Protein AF-A0A7Y5MRT7-F1 (afdb_monomer)

Radius of gyration: 25.69 Å; Cα contacts (8 Å, |Δi|>4): 247; chains: 1; bounding box: 43×76×75 Å

Solvent-accessible surface area (backbone atoms only — not comparable to full-atom values): 10100 Å² total; per-residue (Å²): 140,90,87,88,86,77,88,81,81,78,81,77,85,70,85,80,80,77,78,79,77,80,80,78,77,72,52,78,76,71,49,92,97,50,78,79,83,64,61,45,72,58,65,77,67,44,41,41,24,53,45,68,58,43,82,46,60,70,92,55,37,19,58,47,69,50,98,54,38,87,38,72,71,88,50,76,80,23,92,41,74,43,67,61,77,86,82,80,92,79,87,90,84,84,86,88,84,40,62,60,67,40,75,54,64,50,72,42,85,41,53,88,57,41,34,43,91,81,54,29,48,36,40,27,39,43,39,53,51,90,49,78,55,31,31,80,30,41,67,2,41,50,83,75,41,46,35,99,57,58,77,56,64,68,60,110

Mean predicted aligned error: 10.53 Å

pLDDT: mean 84.81, std 16.06, range [43.38, 98.12]

Sequence (156 aa):
MPQPLGFILRRLTGLLLAAIALFVTVVAPAEEGFQPLFDGKSLEGWKPYSGRGRAVPPEESAFSVQDGVIYCSGQGKDYWLIAPGTYGDCVLRLEYKVEGEANSGVFLRAPEYAEPAFKGFEVQIIGDHGEPPSHHGCGSIYDVIGTMRNMSRPSG

Nearest PDB structures (foldseek):
  3imm-assembly3_C  TM=8.352E-01  e=1.505E-02  Parabacteroides distasonis ATCC 8503

Foldseek 3Di:
DDDDDDDPPPDPPDPDPPPPPPPPQPQPPADVPDDDQASLAFCVQKWFAQFAQDTDDPVQHLWDRDRSDTDGVVDGRTQDIHTRDDDDDDDDDDDDADAAFDWDWDWDQADPRHRRVVRTWTQIDTQQPPDAWDCCAHRHRHPPGTDPGRPDDHHD

Secondary structure (DSSP, 8-state):
--------------------------PPP--TT---S--SS--TT-EEE-SSS-B--GGG-SEEEETTEEEE-S-SS--EEE-SS--SS----------TT-EEEEEES--TTS-HHHHSEEEEEE--TTSPP-TTSTTSBTTTB--SS--PPPP-

Structure (mmCIF, N/CA/C/O backbone):
data_AF-A0A7Y5MRT7-F1
#
_entry.id   AF-A0A7Y5MRT7-F1
#
loop_
_atom_site.group_PDB
_atom_site.id
_atom_site.type_symbol
_atom_site.label_atom_id
_atom_site.label_alt_id
_atom_site.label_comp_id
_atom_site.label_asym_id
_atom_site.label_entity_id
_atom_site.label_seq_id
_atom_site.pdbx_PDB_ins_code
_atom_site.Cartn_x
_atom_site.Cartn_y
_atom_site.Cartn_z
_atom_site.occupancy
_atom_site.B_iso_or_equiv
_atom_site.auth_seq_id
_atom_site.auth_comp_id
_atom_site.auth_asym_id
_atom_site.auth_atom_id
_atom_site.pdbx_PDB_model_num
ATOM 1 N N . MET A 1 1 ? -30.739 60.842 56.991 1.00 46.72 1 MET A N 1
ATOM 2 C CA . MET A 1 1 ? -30.474 61.419 55.655 1.00 46.72 1 MET A CA 1
ATOM 3 C C . MET A 1 1 ? -30.643 60.321 54.615 1.00 46.72 1 MET A C 1
ATOM 5 O O . MET A 1 1 ? -29.928 59.331 54.714 1.00 46.72 1 MET A O 1
ATOM 9 N N . PRO A 1 2 ? -31.614 60.438 53.698 1.00 52.25 2 PRO A N 1
ATOM 10 C CA . PRO A 1 2 ? -31.840 59.491 52.611 1.00 52.25 2 PRO A CA 1
ATOM 11 C C . PRO A 1 2 ? -31.200 59.986 51.300 1.00 52.25 2 PRO A C 1
ATOM 13 O O . PRO A 1 2 ? -31.241 61.178 51.017 1.00 52.25 2 PRO A O 1
ATOM 16 N N . GLN A 1 3 ? -30.621 59.077 50.513 1.00 49.47 3 GLN A N 1
ATOM 17 C CA . GLN A 1 3 ? -31.004 58.734 49.129 1.00 49.47 3 GLN A CA 1
ATOM 18 C C . GLN A 1 3 ? -29.848 57.971 48.426 1.00 49.47 3 GLN A C 1
ATOM 20 O O . GLN A 1 3 ? -28.697 58.402 48.515 1.00 49.47 3 GLN A O 1
ATOM 25 N N . PRO A 1 4 ? -30.138 56.853 47.732 1.00 67.19 4 PRO A N 1
ATOM 26 C CA . PRO A 1 4 ? -29.191 56.022 46.983 1.00 67.19 4 PRO A CA 1
ATOM 27 C C . PRO A 1 4 ? -29.252 56.312 45.471 1.00 67.19 4 PRO A C 1
ATOM 29 O O . PRO A 1 4 ? -30.338 56.510 44.952 1.00 67.19 4 PRO A O 1
ATOM 32 N N . LEU A 1 5 ? -28.139 56.273 44.732 1.00 47.44 5 LEU A N 1
ATOM 33 C CA . LEU A 1 5 ? -28.108 56.252 43.253 1.00 47.44 5 LEU A CA 1
ATOM 34 C C . LEU A 1 5 ? -26.671 55.907 42.804 1.00 47.44 5 LEU A C 1
ATOM 36 O O . LEU A 1 5 ? -25.730 56.519 43.282 1.00 47.44 5 LEU A O 1
ATOM 40 N N . GLY A 1 6 ? -26.389 54.965 41.911 1.00 43.38 6 GLY A N 1
ATOM 41 C CA . GLY A 1 6 ? -27.268 54.134 41.115 1.00 43.38 6 GLY A CA 1
ATOM 42 C C . GLY A 1 6 ? -26.493 52.966 40.504 1.00 43.38 6 GLY A C 1
ATOM 43 O O . GLY A 1 6 ? -25.322 53.072 40.147 1.00 43.38 6 GLY A O 1
ATOM 44 N N . PHE A 1 7 ? -27.189 51.842 40.376 1.00 49.53 7 PHE A N 1
ATOM 45 C CA . PHE A 1 7 ? -26.840 50.786 39.441 1.00 49.53 7 PHE A CA 1
ATOM 46 C C . PHE A 1 7 ? -27.033 51.327 38.020 1.00 49.53 7 PHE A C 1
ATOM 48 O O . PHE A 1 7 ? -28.164 51.566 37.602 1.00 49.53 7 PHE A O 1
ATOM 55 N N . ILE A 1 8 ? -25.954 51.482 37.254 1.00 58.16 8 ILE A N 1
ATOM 56 C CA . ILE A 1 8 ? -26.052 51.554 35.793 1.00 58.16 8 ILE A CA 1
ATOM 57 C C . ILE A 1 8 ? -25.685 50.173 35.257 1.00 58.16 8 ILE A C 1
ATOM 59 O O . ILE A 1 8 ? -24.537 49.863 34.950 1.00 58.16 8 ILE A O 1
ATOM 63 N N . LEU A 1 9 ? -26.714 49.334 35.163 1.00 49.25 9 LEU A N 1
ATOM 64 C CA . LEU A 1 9 ? -26.705 48.103 34.389 1.00 49.25 9 LEU A CA 1
ATOM 65 C C . LEU A 1 9 ? -26.667 48.484 32.899 1.00 49.25 9 LEU A C 1
ATOM 67 O O . LEU A 1 9 ? -27.706 48.673 32.267 1.00 49.25 9 LEU A O 1
ATOM 71 N N . ARG A 1 10 ? -25.471 48.626 32.319 1.00 52.06 10 ARG A N 1
ATOM 72 C CA . ARG A 1 10 ? -25.331 48.684 30.859 1.00 52.06 10 ARG A CA 1
ATOM 73 C C . ARG A 1 10 ? -25.549 47.282 30.302 1.00 52.06 10 ARG A C 1
ATOM 75 O O . ARG A 1 10 ? -24.653 46.446 30.300 1.00 52.06 10 ARG A O 1
ATOM 82 N N . ARG A 1 11 ? -26.776 47.039 29.837 1.00 54.03 11 ARG A N 1
ATOM 83 C CA . ARG A 1 11 ? -27.118 45.922 28.956 1.00 54.03 11 ARG A CA 1
ATOM 84 C C . ARG A 1 11 ? -26.300 46.056 27.670 1.00 54.03 11 ARG A C 1
ATOM 86 O O . ARG A 1 11 ? -26.628 46.874 26.818 1.00 54.03 11 ARG A O 1
ATOM 93 N N . LEU A 1 12 ? -25.243 45.264 27.536 1.00 53.47 12 LEU A N 1
ATOM 94 C CA . LEU A 1 12 ? -24.627 44.987 26.242 1.00 53.47 12 LEU A CA 1
ATOM 95 C C . LEU A 1 12 ? -25.236 43.689 25.714 1.00 53.47 12 LEU A C 1
ATOM 97 O O . LEU A 1 12 ? -24.720 42.597 25.921 1.00 53.47 12 LEU A O 1
ATOM 101 N N . THR A 1 13 ? -26.383 43.822 25.055 1.00 55.31 13 THR A N 1
ATOM 102 C CA . THR A 1 13 ? -26.875 42.843 24.082 1.00 55.31 13 THR A CA 1
ATOM 103 C C . THR A 1 13 ? -25.919 42.847 22.891 1.00 55.31 13 THR A C 1
ATOM 105 O O . THR A 1 13 ? -26.103 43.605 21.943 1.00 55.31 13 THR A O 1
ATOM 108 N N . GLY A 1 14 ? -24.860 42.043 22.966 1.00 52.94 14 GLY A N 1
ATOM 109 C CA . GLY A 1 14 ? -24.053 41.674 21.808 1.00 52.94 14 GLY A CA 1
ATOM 110 C C . GLY A 1 14 ? -24.672 40.441 21.164 1.00 52.94 14 GLY A C 1
ATOM 111 O O . GLY A 1 14 ? -24.646 39.368 21.762 1.00 52.94 14 GLY A O 1
ATOM 112 N N . LEU A 1 15 ? -25.267 40.596 19.978 1.00 54.97 15 LEU A N 1
ATOM 113 C CA . LEU A 1 15 ? -25.677 39.467 19.148 1.00 54.97 15 LEU A CA 1
ATOM 114 C C . LEU A 1 15 ? -24.440 38.621 18.825 1.00 54.97 15 LEU A C 1
ATOM 116 O O . LEU A 1 15 ? -23.556 39.060 18.092 1.00 54.97 15 LEU A O 1
ATOM 120 N N . LEU A 1 16 ? -24.393 37.403 19.359 1.00 51.53 16 LEU A N 1
ATOM 121 C CA . LEU A 1 16 ? -23.432 36.393 18.946 1.00 51.53 16 LEU A CA 1
ATOM 122 C C . LEU A 1 16 ? -23.945 35.786 17.630 1.00 51.53 16 LEU A C 1
ATOM 124 O O . LEU A 1 16 ? -24.801 34.904 17.631 1.00 51.53 16 LEU A O 1
ATOM 128 N N . LEU A 1 17 ? -23.469 36.298 16.494 1.00 52.56 17 LEU A N 1
ATOM 129 C CA . LEU A 1 17 ? -23.620 35.631 15.201 1.00 52.56 17 LEU A CA 1
ATOM 130 C C . LEU A 1 17 ? -22.746 34.373 15.227 1.00 52.56 17 LEU A C 1
ATOM 132 O O . LEU A 1 17 ? -21.550 34.423 14.950 1.00 52.56 17 LEU A O 1
ATOM 136 N N . ALA A 1 18 ? -23.338 33.244 15.614 1.00 57.41 18 ALA A N 1
ATOM 137 C CA . ALA A 1 18 ? -22.720 31.941 15.435 1.00 57.41 18 ALA A CA 1
ATOM 138 C C . ALA A 1 18 ? -22.666 31.647 13.930 1.00 57.41 18 ALA A C 1
ATOM 140 O O . ALA A 1 18 ? -23.670 31.293 13.313 1.00 57.41 18 ALA A O 1
ATOM 141 N N . ALA A 1 19 ? -21.494 31.838 13.326 1.00 57.91 19 ALA A N 1
ATOM 142 C CA . ALA A 1 19 ? -21.213 31.335 11.993 1.00 57.91 19 ALA A CA 1
ATOM 143 C C . ALA A 1 19 ? -21.201 29.802 12.067 1.00 57.91 19 ALA A C 1
ATOM 145 O O . ALA A 1 19 ? -20.241 29.195 12.539 1.00 57.91 19 ALA A O 1
ATOM 146 N N . ILE A 1 20 ? -22.298 29.175 11.646 1.00 59.75 20 ILE A N 1
ATOM 147 C CA . ILE A 1 20 ? -22.350 27.729 11.445 1.00 59.75 20 ILE A CA 1
ATOM 148 C C . ILE A 1 20 ? -21.522 27.447 10.190 1.00 59.75 20 ILE A C 1
ATOM 150 O O . ILE A 1 20 ? -21.996 27.610 9.067 1.00 59.75 20 ILE A O 1
ATOM 154 N N . ALA A 1 21 ? -20.257 27.076 10.383 1.00 60.19 21 ALA A N 1
ATOM 155 C CA . ALA A 1 21 ? -19.441 26.511 9.321 1.00 60.19 21 ALA A CA 1
ATOM 156 C C . ALA A 1 21 ? -20.034 25.144 8.957 1.00 60.19 21 ALA A C 1
ATOM 158 O O . ALA A 1 21 ? -19.890 24.168 9.693 1.00 60.19 21 ALA A O 1
ATOM 159 N N . LEU A 1 22 ? -20.757 25.092 7.840 1.00 53.81 22 LEU A N 1
ATOM 160 C CA . LEU A 1 22 ? -21.262 23.851 7.274 1.00 53.81 22 LEU A CA 1
ATOM 161 C C . LEU A 1 22 ? -20.066 23.075 6.704 1.00 53.81 22 LEU A C 1
ATOM 163 O O . LEU A 1 22 ? -19.641 23.309 5.575 1.00 53.81 22 LEU A O 1
ATOM 167 N N . PHE A 1 23 ? -19.491 22.175 7.503 1.00 59.22 23 PHE A N 1
ATOM 168 C CA . PHE A 1 23 ? -18.513 21.207 7.016 1.00 59.22 23 PHE A CA 1
ATOM 169 C C . PHE A 1 23 ? -19.236 20.217 6.100 1.00 59.22 23 PHE A C 1
ATOM 171 O O . PHE A 1 23 ? -19.841 19.249 6.558 1.00 59.22 23 PHE A O 1
ATOM 178 N N . VAL A 1 24 ? -19.196 20.475 4.791 1.00 54.72 24 VAL A N 1
ATOM 179 C CA . VAL A 1 24 ? -19.632 19.504 3.787 1.00 54.72 24 VAL A CA 1
ATOM 180 C C . VAL A 1 24 ? -18.646 18.347 3.830 1.00 54.72 24 VAL A C 1
ATOM 182 O O . VAL A 1 24 ? -17.476 18.470 3.474 1.00 54.72 24 VAL A O 1
ATOM 185 N N . THR A 1 25 ? -19.112 17.212 4.331 1.00 57.09 25 THR A N 1
ATOM 186 C CA . THR A 1 25 ? -18.348 15.978 4.343 1.00 57.09 25 THR A CA 1
ATOM 187 C C . THR A 1 25 ? -18.378 15.387 2.937 1.00 57.09 25 THR A C 1
ATOM 189 O O . THR A 1 25 ? -19.366 14.760 2.563 1.00 57.09 25 THR A O 1
ATOM 192 N N . VAL A 1 26 ? -17.319 15.581 2.150 1.00 53.84 26 VAL A N 1
ATOM 193 C CA . VAL A 1 26 ? -17.118 14.782 0.934 1.00 53.84 26 VAL A CA 1
ATOM 194 C C . VAL A 1 26 ? -16.690 13.389 1.385 1.00 53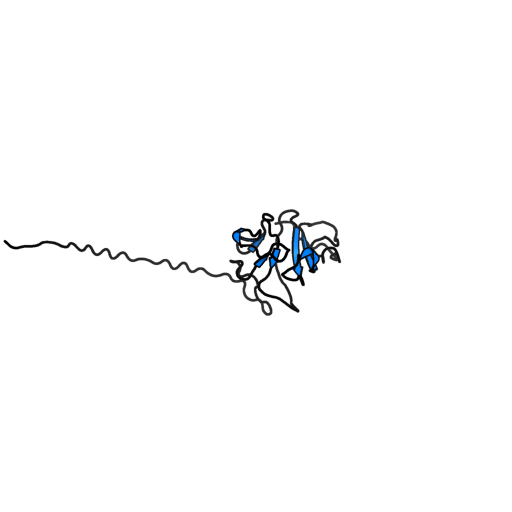.84 26 VAL A C 1
ATOM 196 O O . VAL A 1 26 ? -15.512 13.118 1.576 1.00 53.84 26 VAL A O 1
ATOM 199 N N . VAL A 1 27 ? -17.670 12.534 1.658 1.00 60.59 27 VAL A N 1
ATOM 200 C CA . VAL A 1 27 ? -17.464 11.085 1.684 1.00 60.59 27 VAL A CA 1
ATOM 201 C C . VAL A 1 27 ? -17.577 10.639 0.232 1.00 60.59 27 VAL A C 1
ATOM 203 O O . VAL A 1 27 ? -18.506 11.071 -0.457 1.00 60.59 27 VAL A O 1
ATOM 206 N N . ALA A 1 28 ? -16.636 9.828 -0.253 1.00 61.84 28 ALA A N 1
ATOM 207 C CA . ALA A 1 28 ? -16.764 9.239 -1.581 1.00 61.84 28 ALA A CA 1
ATOM 208 C C . ALA A 1 28 ? -18.140 8.545 -1.680 1.00 61.84 28 ALA A C 1
ATOM 210 O O . ALA A 1 28 ? -18.485 7.776 -0.776 1.00 61.84 28 ALA A O 1
ATOM 211 N N . PRO A 1 29 ? -18.967 8.847 -2.699 1.00 61.53 29 PRO A N 1
ATOM 212 C CA . PRO A 1 29 ? -20.276 8.223 -2.823 1.00 61.53 29 PRO A CA 1
ATOM 213 C C . PRO A 1 29 ? -20.095 6.707 -2.880 1.00 61.53 29 PRO A C 1
ATOM 215 O O . PRO A 1 29 ? -19.205 6.216 -3.574 1.00 61.53 29 PRO A O 1
ATOM 218 N N . ALA A 1 30 ? -20.916 5.973 -2.128 1.00 68.56 30 ALA A N 1
ATOM 219 C CA . ALA A 1 30 ? -20.910 4.519 -2.180 1.00 68.56 30 ALA A CA 1
ATOM 220 C C . ALA A 1 30 ? -21.251 4.086 -3.612 1.00 68.56 30 ALA A C 1
ATOM 222 O O . ALA A 1 30 ? -22.379 4.271 -4.075 1.00 68.56 30 ALA A O 1
ATOM 223 N N . GLU A 1 31 ? -20.254 3.574 -4.330 1.00 82.62 31 GLU A N 1
ATOM 224 C CA . GLU A 1 31 ? -20.463 2.912 -5.611 1.00 82.62 31 GLU A CA 1
ATOM 225 C C . GLU A 1 31 ? -21.261 1.630 -5.361 1.00 82.62 31 GLU A C 1
ATOM 227 O O . GLU A 1 31 ? -21.039 0.930 -4.372 1.00 82.62 31 GLU A O 1
ATOM 232 N N . GLU A 1 32 ? -22.217 1.326 -6.236 1.00 88.44 32 GLU A N 1
ATOM 233 C CA . GLU A 1 32 ? -23.043 0.131 -6.091 1.00 88.44 32 GLU A CA 1
ATOM 234 C C . GLU A 1 32 ? -22.162 -1.127 -5.986 1.00 88.44 32 GLU A C 1
ATOM 236 O O . GLU A 1 32 ? -21.296 -1.376 -6.824 1.00 88.44 32 GLU A O 1
ATOM 241 N N . GLY A 1 33 ? -22.356 -1.904 -4.918 1.00 90.06 33 GLY A N 1
ATOM 242 C CA . GLY A 1 33 ? -21.558 -3.100 -4.628 1.00 90.06 33 GLY A CA 1
ATOM 243 C C . GLY A 1 33 ? -20.227 -2.852 -3.905 1.00 90.06 33 GLY A C 1
ATOM 244 O O . GLY A 1 33 ? -19.554 -3.824 -3.567 1.00 90.06 33 GLY A O 1
ATOM 245 N N . PHE A 1 34 ? -19.861 -1.600 -3.613 1.00 93.56 34 PHE A N 1
ATOM 246 C CA . PHE A 1 34 ? -18.652 -1.256 -2.862 1.00 93.56 34 PHE A CA 1
ATOM 247 C C . PHE A 1 34 ? -18.977 -0.567 -1.537 1.00 93.56 34 PHE A C 1
ATOM 249 O O . PHE A 1 34 ? -19.823 0.321 -1.445 1.00 93.56 34 PHE A O 1
ATOM 256 N N . GLN A 1 35 ? -18.238 -0.954 -0.500 1.00 91.88 35 GLN A N 1
ATOM 257 C CA . GLN A 1 35 ? -18.223 -0.263 0.782 1.00 91.88 35 GLN A CA 1
ATOM 258 C C . GLN A 1 35 ? -16.925 0.550 0.896 1.00 91.88 35 GLN A C 1
ATOM 260 O O . GLN A 1 35 ? -15.845 -0.033 0.768 1.00 91.88 35 GLN A O 1
ATOM 265 N N . PRO A 1 36 ? -16.993 1.866 1.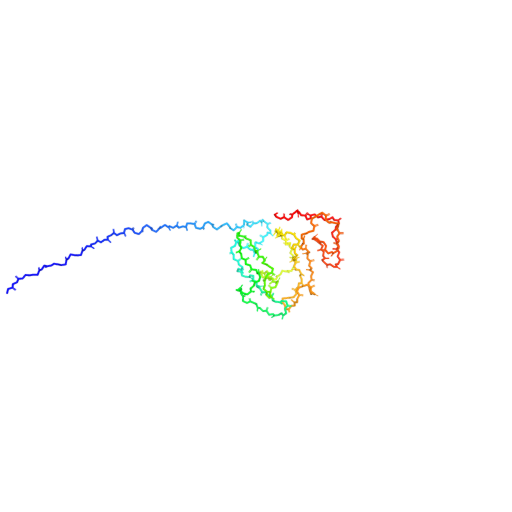173 1.00 93.00 36 PRO A N 1
ATOM 266 C CA . PRO A 1 36 ? -15.798 2.656 1.444 1.00 93.00 36 PRO A CA 1
ATOM 267 C C . PRO A 1 36 ? -15.045 2.133 2.677 1.00 93.00 36 PRO A C 1
ATOM 269 O O . PRO A 1 36 ? -15.638 1.964 3.742 1.00 93.00 36 PRO A O 1
ATOM 272 N N . LEU A 1 37 ? -13.735 1.902 2.535 1.00 94.75 37 LEU A N 1
ATOM 273 C CA . LEU A 1 37 ? -12.838 1.556 3.653 1.00 94.75 37 LEU A CA 1
ATOM 274 C C . LEU A 1 37 ? -12.195 2.785 4.305 1.00 94.75 37 LEU A C 1
ATOM 276 O O . LEU A 1 37 ? -11.720 2.716 5.435 1.00 94.75 37 LEU A O 1
ATOM 280 N N . PHE A 1 38 ? -12.152 3.901 3.583 1.00 96.25 38 PHE A N 1
ATOM 281 C CA . PHE A 1 38 ? -11.556 5.151 4.027 1.00 96.25 38 PHE A CA 1
ATOM 282 C C . PHE A 1 38 ? -12.551 6.288 3.806 1.00 96.25 38 PHE A C 1
ATOM 284 O O . PHE A 1 38 ? -13.187 6.380 2.757 1.00 96.25 38 PHE A O 1
ATOM 291 N N . ASP A 1 39 ? -12.698 7.135 4.819 1.00 94.44 39 ASP A N 1
ATOM 292 C CA . ASP A 1 39 ? -13.670 8.229 4.868 1.00 94.44 39 ASP A CA 1
ATOM 293 C C . ASP A 1 39 ? -13.152 9.534 4.232 1.00 94.44 39 ASP A C 1
ATOM 295 O O . ASP A 1 39 ? -13.888 10.522 4.171 1.00 94.44 39 ASP A O 1
ATOM 299 N N . GLY A 1 40 ? -11.893 9.549 3.776 1.00 95.75 40 GLY A N 1
ATOM 300 C CA . GLY A 1 40 ? -11.225 10.734 3.239 1.00 95.75 40 GLY A CA 1
ATOM 301 C C . GLY A 1 40 ? -10.689 11.690 4.307 1.00 95.75 40 GLY A C 1
ATOM 302 O O . GLY A 1 40 ? -10.338 12.820 3.980 1.00 95.75 40 GLY A O 1
ATOM 303 N N . LYS A 1 41 ? -10.688 11.315 5.591 1.00 95.81 41 LYS A N 1
ATOM 304 C CA . LYS A 1 41 ? -10.471 12.261 6.699 1.00 95.81 41 LYS A CA 1
ATOM 305 C C . LYS A 1 41 ? -9.679 11.701 7.861 1.00 95.81 41 LYS A C 1
ATOM 307 O O . LYS A 1 41 ? -8.930 12.443 8.489 1.00 95.81 41 LYS A O 1
ATOM 312 N N . SER A 1 42 ? -9.879 10.433 8.186 1.00 95.31 42 SER A N 1
ATOM 313 C CA . SER A 1 42 ? -9.336 9.823 9.385 1.00 95.31 42 SER A CA 1
ATOM 314 C C . SER A 1 42 ? -8.917 8.379 9.137 1.00 95.31 42 SER A C 1
ATOM 316 O O . SER A 1 42 ? -9.401 7.696 8.239 1.00 95.31 42 SER A O 1
ATOM 318 N N . LEU A 1 43 ? -8.004 7.901 9.977 1.00 94.69 43 LEU A N 1
ATOM 319 C CA . LEU A 1 43 ? -7.645 6.486 10.046 1.00 94.69 43 LEU A CA 1
ATOM 320 C C . LEU A 1 43 ? -8.552 5.733 11.033 1.00 94.69 43 LEU A C 1
ATOM 322 O O . LEU A 1 43 ? -8.127 4.747 11.629 1.00 94.69 43 LEU A O 1
ATOM 326 N N . GLU A 1 44 ? -9.789 6.190 11.256 1.00 94.38 44 GLU A N 1
ATOM 327 C CA . GLU A 1 44 ? -10.715 5.501 12.155 1.00 94.38 44 GLU A CA 1
ATOM 328 C C . GLU A 1 44 ? -10.944 4.055 11.684 1.00 94.38 44 GLU A C 1
ATOM 330 O O . GLU A 1 44 ? -11.230 3.785 10.518 1.00 94.38 44 GLU A O 1
ATOM 335 N N . GLY A 1 45 ? -10.752 3.100 12.597 1.00 93.50 45 GLY A N 1
ATOM 336 C CA . GLY A 1 45 ? -10.828 1.666 12.308 1.00 93.50 45 GLY A CA 1
ATOM 337 C C . GLY A 1 45 ? -9.573 1.061 11.666 1.00 93.50 45 GLY A C 1
ATOM 338 O O . GLY A 1 45 ? -9.409 -0.159 11.734 1.00 93.50 45 GLY A O 1
ATOM 339 N N . TRP A 1 46 ? -8.672 1.871 11.105 1.00 94.31 46 TRP A N 1
ATOM 340 C CA . TRP A 1 46 ? -7.373 1.411 10.614 1.00 94.31 46 TRP A CA 1
ATOM 341 C C . TRP A 1 46 ? -6.404 1.230 11.784 1.00 94.31 46 TRP A C 1
ATOM 343 O O . TRP A 1 46 ? -6.441 1.975 12.765 1.00 94.31 46 TRP A O 1
ATOM 353 N N . LYS A 1 47 ? -5.522 0.230 11.700 1.00 91.19 47 LYS A N 1
ATOM 354 C CA . LYS A 1 47 ? -4.597 -0.099 12.796 1.00 91.19 47 LYS A CA 1
ATOM 355 C C . LYS A 1 47 ? -3.145 -0.075 12.316 1.00 91.19 47 LYS A C 1
ATOM 357 O O . LYS A 1 47 ? -2.755 -0.963 11.554 1.00 91.19 47 LYS A O 1
ATOM 362 N N . PRO A 1 48 ? -2.336 0.897 12.767 1.00 90.06 48 PRO A N 1
ATOM 363 C CA . PRO A 1 48 ? -0.888 0.855 12.613 1.00 90.06 48 PRO A CA 1
ATOM 364 C C . PRO A 1 48 ? -0.273 -0.366 13.298 1.00 90.06 48 PRO A C 1
ATOM 366 O O . PRO A 1 48 ? -0.701 -0.773 14.385 1.00 90.06 48 PRO A O 1
ATOM 369 N N . TYR A 1 49 ? 0.736 -0.954 12.660 1.00 84.56 49 TYR A N 1
ATOM 370 C CA . TYR A 1 49 ? 1.275 -2.242 13.077 1.00 84.56 49 TYR A CA 1
ATOM 371 C C . TYR A 1 49 ? 2.755 -2.420 12.703 1.00 84.56 49 TYR A C 1
ATOM 373 O O . TYR A 1 49 ? 3.183 -2.068 11.606 1.00 84.56 49 TYR A O 1
ATOM 381 N N . SER A 1 50 ? 3.538 -3.029 13.604 1.00 79.88 50 SER A N 1
ATOM 382 C CA . SER A 1 50 ? 5.001 -3.158 13.471 1.00 79.88 50 SER A CA 1
ATOM 383 C C . SER A 1 50 ? 5.491 -4.466 12.825 1.00 79.88 50 SER A C 1
ATOM 385 O O . SER A 1 50 ? 6.669 -4.809 12.930 1.00 79.88 50 SER A O 1
ATOM 387 N N . GLY A 1 51 ? 4.608 -5.289 12.255 1.00 68.06 51 GLY A N 1
ATOM 388 C CA . GLY A 1 51 ? 5.012 -6.540 11.594 1.00 68.06 51 GLY A CA 1
ATOM 389 C C . GLY A 1 51 ? 5.205 -7.747 12.523 1.00 68.06 51 GLY A C 1
ATOM 390 O O . GLY A 1 51 ? 5.415 -8.847 12.031 1.00 68.06 51 GLY A O 1
ATOM 391 N N . ARG A 1 52 ? 5.135 -7.604 13.857 1.00 70.94 52 ARG A N 1
ATOM 392 C CA . ARG A 1 52 ? 5.426 -8.705 14.813 1.00 70.94 52 ARG A CA 1
ATOM 393 C C . ARG A 1 52 ? 4.441 -8.826 15.979 1.00 70.94 52 ARG A C 1
ATOM 395 O O . ARG A 1 52 ? 4.841 -8.993 17.128 1.00 70.94 52 ARG A O 1
ATOM 402 N N . GLY A 1 53 ? 3.152 -8.689 15.706 1.00 67.69 53 GLY A N 1
ATOM 403 C CA . GLY A 1 53 ? 2.096 -8.777 16.719 1.00 67.69 53 GLY A CA 1
ATOM 404 C C . GLY A 1 53 ? 1.999 -7.555 17.636 1.00 67.69 53 GLY A C 1
ATOM 405 O O . GLY A 1 53 ? 1.275 -7.602 18.627 1.00 67.69 53 GLY A O 1
ATOM 406 N N . ARG A 1 54 ? 2.724 -6.466 17.346 1.00 78.00 54 ARG A N 1
ATOM 407 C CA . ARG A 1 54 ? 2.753 -5.273 18.195 1.00 78.00 54 ARG A CA 1
ATOM 408 C C . ARG A 1 54 ? 1.898 -4.168 17.586 1.00 78.00 54 ARG A C 1
ATOM 410 O O . ARG A 1 54 ? 2.193 -3.674 16.499 1.00 78.00 54 ARG A O 1
ATOM 417 N N . ALA A 1 55 ? 0.843 -3.801 18.309 1.00 80.75 55 ALA A N 1
ATOM 418 C CA . ALA A 1 55 ? 0.084 -2.592 18.031 1.00 80.75 55 ALA A CA 1
ATOM 419 C C . ALA A 1 55 ? 0.957 -1.359 18.286 1.00 80.75 55 ALA A C 1
ATOM 421 O O . ALA A 1 55 ? 1.796 -1.358 19.193 1.00 80.75 55 ALA A O 1
ATOM 422 N N . VAL A 1 56 ? 0.738 -0.328 17.482 1.00 82.19 56 VAL A N 1
ATOM 423 C CA . VAL A 1 56 ? 1.540 0.893 17.480 1.00 82.19 56 VAL A CA 1
ATOM 424 C C . VAL A 1 56 ? 0.612 2.072 17.753 1.00 82.19 56 VAL A C 1
ATOM 426 O O . VAL A 1 56 ? -0.457 2.140 17.137 1.00 82.19 56 VAL A O 1
ATOM 429 N N . PRO A 1 57 ? 0.973 2.985 18.670 1.00 83.62 57 PRO A N 1
ATOM 430 C CA . PRO A 1 57 ? 0.221 4.216 18.861 1.00 83.62 57 PRO A CA 1
ATOM 431 C C . PRO A 1 57 ? 0.168 5.035 17.557 1.00 83.62 57 PRO A C 1
ATOM 433 O O . PRO A 1 57 ? 1.190 5.136 16.877 1.00 83.62 57 PRO A O 1
ATOM 436 N N . PRO A 1 58 ? -0.980 5.621 17.173 1.00 80.69 58 PRO A N 1
ATOM 437 C CA . PRO A 1 58 ? -1.101 6.372 15.920 1.00 80.69 58 PRO A CA 1
ATOM 438 C C . PRO A 1 58 ? -0.031 7.453 15.713 1.00 80.69 58 PRO A C 1
ATOM 440 O O . PRO A 1 58 ? 0.402 7.673 14.588 1.00 80.69 58 PRO A O 1
ATOM 443 N N . GLU A 1 59 ? 0.437 8.087 16.787 1.00 83.19 59 GLU A N 1
ATOM 444 C CA . GLU A 1 59 ? 1.483 9.113 16.779 1.00 83.19 59 GLU A CA 1
ATOM 445 C C . GLU A 1 59 ? 2.888 8.601 16.416 1.00 83.19 59 GLU A C 1
ATOM 447 O O . GLU A 1 59 ? 3.749 9.401 16.053 1.00 83.19 59 GLU A O 1
ATOM 452 N N . GLU A 1 60 ? 3.129 7.290 16.500 1.00 84.81 60 GLU A N 1
ATOM 453 C CA . GLU A 1 60 ? 4.390 6.645 16.102 1.00 84.81 60 GLU A CA 1
ATOM 454 C C . GLU A 1 60 ? 4.311 6.017 14.694 1.00 84.81 60 GLU A C 1
ATOM 456 O O . GLU A 1 60 ? 5.319 5.537 14.169 1.00 84.81 60 GLU A O 1
ATOM 461 N N . SER A 1 61 ? 3.128 6.027 14.064 1.00 88.50 61 SER A N 1
ATOM 462 C CA . SER A 1 61 ? 2.899 5.417 12.752 1.00 88.50 61 SER A CA 1
ATOM 463 C C . SER A 1 61 ? 3.544 6.203 11.608 1.00 88.50 61 SER A C 1
ATOM 465 O O . SER A 1 61 ? 3.507 7.432 11.574 1.00 88.50 61 SER A O 1
ATOM 467 N N . ALA A 1 62 ?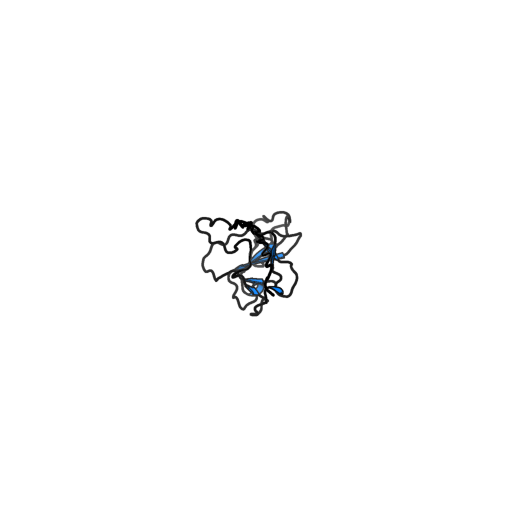 4.037 5.485 10.593 1.00 91.00 62 ALA A N 1
ATOM 468 C CA . ALA A 1 62 ? 4.417 6.087 9.315 1.00 91.00 62 ALA A CA 1
ATOM 469 C C . ALA A 1 62 ? 3.209 6.625 8.520 1.00 91.00 62 ALA A C 1
ATOM 471 O O . ALA A 1 62 ? 3.399 7.397 7.575 1.00 91.00 62 ALA A O 1
ATOM 472 N N . PHE A 1 63 ? 1.987 6.209 8.880 1.00 93.75 63 PHE A N 1
ATOM 473 C CA . PHE A 1 63 ? 0.750 6.532 8.178 1.00 93.75 63 PHE A CA 1
ATOM 474 C C . PHE A 1 63 ? -0.007 7.681 8.841 1.00 93.75 63 PHE A C 1
ATOM 476 O O . PHE A 1 63 ? -0.193 7.729 10.053 1.00 93.75 63 PHE A O 1
ATOM 483 N N . SER A 1 64 ? -0.509 8.586 8.010 1.00 93.75 64 SER A N 1
ATOM 484 C CA . SER A 1 64 ? -1.336 9.726 8.408 1.00 93.75 64 SER A CA 1
ATOM 485 C C . SER A 1 64 ? -2.378 10.021 7.328 1.00 93.75 64 SER A C 1
ATOM 487 O O . SER A 1 64 ? -2.353 9.406 6.263 1.00 93.75 64 SER A O 1
ATOM 489 N N . VAL A 1 65 ? -3.294 10.957 7.583 1.00 96.19 65 VAL A N 1
ATOM 490 C CA . VAL A 1 65 ? -4.159 11.514 6.531 1.00 96.19 65 VAL A CA 1
ATOM 491 C C . VAL A 1 65 ? -3.629 12.883 6.130 1.00 96.19 65 VAL A C 1
ATOM 493 O O . VAL A 1 65 ? -3.478 13.755 6.984 1.00 96.19 65 VAL A O 1
ATOM 496 N N . GLN A 1 66 ? -3.365 13.072 4.839 1.00 95.69 66 GLN A N 1
ATOM 497 C CA . GLN A 1 66 ? -2.958 14.352 4.253 1.00 95.69 66 GLN A CA 1
ATOM 498 C C . GLN A 1 66 ? -3.777 14.586 2.990 1.00 95.69 66 GLN A C 1
ATOM 500 O O . GLN A 1 66 ? -3.942 13.663 2.204 1.00 95.69 66 GLN A O 1
ATOM 505 N N . ASP A 1 67 ? -4.346 15.781 2.825 1.00 95.38 67 ASP A N 1
ATOM 506 C CA . ASP A 1 67 ? -5.125 16.168 1.636 1.00 95.38 67 ASP A CA 1
ATOM 507 C C . ASP A 1 67 ? -6.189 15.144 1.196 1.00 95.38 67 ASP A C 1
ATOM 509 O O . ASP A 1 67 ? -6.446 14.933 0.013 1.00 95.38 67 ASP A O 1
ATOM 513 N N . GLY A 1 68 ? -6.822 14.493 2.174 1.00 96.62 68 GLY A N 1
ATOM 514 C CA . GLY A 1 68 ? -7.871 13.508 1.936 1.00 96.62 68 GLY A CA 1
ATOM 515 C C . GLY A 1 68 ? -7.389 12.156 1.413 1.00 96.62 68 GLY A C 1
ATOM 516 O O . GLY A 1 68 ? -8.208 11.398 0.901 1.00 96.62 68 GLY A O 1
ATOM 517 N N . VAL A 1 69 ? -6.098 11.834 1.556 1.00 96.81 69 VAL A N 1
ATOM 518 C CA . VAL A 1 69 ? -5.516 10.520 1.245 1.00 96.81 69 VAL A CA 1
ATOM 519 C C . VAL A 1 69 ? -4.802 9.924 2.455 1.00 96.81 69 VAL A C 1
ATOM 521 O O . VAL A 1 69 ? -4.313 10.645 3.326 1.00 96.81 69 VAL A O 1
ATOM 524 N N . ILE A 1 70 ? -4.708 8.594 2.498 1.00 96.81 70 ILE A N 1
ATOM 525 C CA . ILE A 1 70 ? -3.797 7.907 3.417 1.00 96.81 70 ILE A CA 1
ATOM 526 C C . ILE A 1 70 ? -2.375 8.110 2.886 1.00 96.81 70 ILE A C 1
ATOM 528 O O . ILE A 1 70 ? -2.035 7.631 1.806 1.00 96.81 70 ILE A O 1
ATOM 532 N N . TYR A 1 71 ? -1.553 8.827 3.645 1.00 95.44 71 TYR A N 1
ATOM 533 C CA . TYR A 1 71 ? -0.174 9.153 3.306 1.00 95.44 71 TYR A CA 1
ATOM 534 C C . TYR A 1 71 ? 0.796 8.349 4.170 1.00 95.44 71 TYR A C 1
ATOM 536 O O . TYR A 1 71 ? 0.721 8.398 5.400 1.00 95.44 71 TYR A O 1
ATOM 544 N N . CYS A 1 72 ? 1.729 7.649 3.526 1.00 94.31 72 CYS A N 1
ATOM 545 C CA . CYS A 1 72 ? 2.848 6.985 4.185 1.00 94.31 72 CYS A CA 1
ATOM 546 C C . CYS A 1 72 ? 4.108 7.838 4.025 1.00 94.31 72 CYS A C 1
ATOM 548 O O . CYS A 1 72 ? 4.558 8.078 2.909 1.00 94.31 72 CYS A O 1
ATOM 550 N N . SER A 1 73 ? 4.696 8.275 5.137 1.00 91.75 73 SER A N 1
ATOM 551 C CA . SER A 1 73 ? 5.907 9.108 5.124 1.00 91.75 73 SER A CA 1
ATOM 552 C C . SER A 1 73 ? 7.192 8.335 4.812 1.00 91.75 73 SER A C 1
ATOM 554 O O . SER A 1 73 ? 8.233 8.948 4.583 1.00 91.75 73 SER A O 1
ATOM 556 N N . GLY A 1 74 ? 7.153 7.000 4.885 1.00 86.88 74 GLY A N 1
ATOM 557 C CA . GLY A 1 74 ? 8.343 6.145 4.848 1.00 86.88 74 GLY A CA 1
ATOM 558 C C . GLY A 1 74 ? 9.253 6.272 6.081 1.00 86.88 74 GLY A C 1
ATOM 559 O O . GLY A 1 74 ? 10.286 5.609 6.151 1.00 86.88 74 GLY A O 1
ATOM 560 N N . GLN A 1 75 ? 8.889 7.099 7.065 1.00 82.62 75 GLN A N 1
ATOM 561 C CA . GLN A 1 75 ? 9.645 7.322 8.297 1.00 82.62 75 GLN A CA 1
ATOM 562 C C . GLN A 1 75 ? 8.947 6.652 9.487 1.00 82.62 75 GLN A C 1
ATOM 564 O O . GLN A 1 75 ? 7.724 6.565 9.522 1.00 82.62 75 GLN A O 1
ATOM 569 N N . GLY A 1 76 ? 9.716 6.211 10.486 1.00 70.94 76 GLY A N 1
ATOM 570 C CA . GLY A 1 76 ? 9.183 5.612 11.716 1.00 70.94 76 GLY A CA 1
ATOM 571 C C . GLY A 1 76 ? 9.618 4.163 11.921 1.00 70.94 76 GLY A C 1
ATOM 572 O O . GLY A 1 76 ? 10.577 3.703 11.303 1.00 70.94 76 GLY A O 1
ATOM 573 N N . LYS A 1 77 ? 8.951 3.462 12.843 1.00 62.84 77 LYS A N 1
ATOM 574 C CA . LYS A 1 77 ? 9.262 2.066 13.207 1.00 62.84 77 LYS A CA 1
ATOM 575 C C . LYS A 1 77 ? 8.259 1.055 12.639 1.00 62.84 77 LYS A C 1
ATOM 577 O O . LYS A 1 77 ? 8.483 -0.146 12.766 1.00 62.84 77 LYS A O 1
ATOM 582 N N . ASP A 1 78 ? 7.193 1.539 11.995 1.00 66.44 78 ASP A N 1
ATOM 583 C CA . ASP A 1 78 ? 5.960 0.783 11.783 1.00 66.44 78 ASP A CA 1
ATOM 584 C C . ASP A 1 78 ? 5.383 1.027 10.382 1.00 66.44 78 ASP A C 1
ATOM 586 O O . ASP A 1 78 ? 4.679 2.007 10.131 1.00 66.44 78 ASP A O 1
ATOM 590 N N . TYR A 1 79 ? 5.720 0.119 9.463 1.00 78.31 79 TYR A N 1
ATOM 591 C CA . TYR A 1 79 ? 5.493 0.251 8.017 1.00 78.31 79 TYR A CA 1
ATOM 592 C C . TYR A 1 79 ? 4.193 -0.390 7.518 1.00 78.31 79 TYR A C 1
ATOM 594 O O . TYR A 1 79 ? 3.959 -0.436 6.312 1.00 78.31 79 TYR A O 1
ATOM 602 N N . TRP A 1 80 ? 3.329 -0.867 8.419 1.00 89.44 80 TRP A N 1
ATOM 603 C CA . TRP A 1 80 ? 2.091 -1.550 8.045 1.00 89.44 80 TRP A CA 1
ATOM 604 C C . TRP A 1 80 ? 0.857 -0.846 8.598 1.00 89.44 80 TRP A C 1
ATOM 606 O O . TRP A 1 80 ? 0.838 -0.376 9.740 1.00 89.44 80 TRP A O 1
ATOM 616 N N . LEU A 1 81 ? -0.202 -0.857 7.795 1.00 93.19 81 LEU A N 1
ATOM 617 C CA . LEU A 1 81 ? -1.511 -0.339 8.156 1.00 93.19 81 LEU A CA 1
ATOM 618 C C . LEU A 1 81 ? -2.572 -1.394 7.833 1.00 93.19 81 LEU A C 1
ATOM 620 O O . LEU A 1 81 ? -2.747 -1.783 6.680 1.00 93.19 81 LEU A O 1
ATOM 624 N N . ILE A 1 82 ? -3.264 -1.877 8.861 1.00 93.12 82 ILE A N 1
ATOM 625 C CA . ILE A 1 82 ? -4.310 -2.892 8.719 1.00 93.12 82 ILE A CA 1
ATOM 626 C C . ILE A 1 82 ? -5.641 -2.188 8.449 1.00 93.12 82 ILE A C 1
ATOM 628 O O . ILE A 1 82 ? -6.012 -1.265 9.180 1.00 93.12 82 ILE A O 1
ATOM 632 N N . ALA A 1 83 ? -6.351 -2.636 7.412 1.00 94.62 83 ALA A N 1
ATOM 633 C CA . ALA A 1 83 ? -7.671 -2.129 7.049 1.00 94.62 83 ALA A CA 1
ATOM 634 C C . ALA A 1 83 ? -8.724 -2.382 8.147 1.00 94.62 83 ALA A C 1
ATOM 636 O O . ALA A 1 83 ? -8.588 -3.330 8.928 1.00 94.62 83 ALA A O 1
ATOM 637 N N . PRO A 1 84 ? -9.809 -1.589 8.202 1.00 94.19 84 PRO A N 1
ATOM 638 C CA . PRO A 1 84 ? -10.912 -1.853 9.110 1.00 94.19 84 PRO A CA 1
ATOM 639 C C . PRO A 1 84 ? -11.585 -3.179 8.738 1.00 94.19 84 PRO A C 1
ATOM 641 O O . PRO A 1 84 ? -12.202 -3.285 7.681 1.00 94.19 84 PRO A O 1
ATOM 644 N N . GLY A 1 85 ? -11.485 -4.184 9.607 1.00 91.44 85 GLY A N 1
ATOM 645 C CA . GLY A 1 85 ? -12.160 -5.477 9.453 1.00 91.44 85 GLY A CA 1
ATOM 646 C C . GLY A 1 85 ? -11.357 -6.557 8.719 1.00 91.44 85 GLY A C 1
ATOM 647 O O . GLY A 1 85 ? -10.239 -6.348 8.258 1.00 91.44 85 GLY A O 1
ATOM 648 N N . THR A 1 86 ? -11.955 -7.747 8.625 1.00 92.50 86 THR A N 1
ATOM 649 C CA . THR A 1 86 ? -11.371 -8.928 7.974 1.00 92.50 86 THR A CA 1
ATOM 650 C C . THR A 1 86 ? -12.284 -9.383 6.843 1.00 92.50 86 THR A C 1
ATOM 652 O O . THR A 1 86 ? -13.481 -9.582 7.049 1.00 92.50 86 THR A O 1
ATOM 655 N N . TYR A 1 87 ? -11.712 -9.588 5.658 1.00 93.25 87 TYR A N 1
ATOM 656 C CA . TYR A 1 87 ? -12.470 -9.867 4.441 1.00 93.25 87 TYR A CA 1
ATOM 657 C C . TYR A 1 87 ? -12.139 -11.256 3.887 1.00 93.25 87 TYR A C 1
ATOM 659 O O . TYR A 1 87 ? -10.970 -11.624 3.746 1.00 93.25 87 TYR A O 1
ATOM 667 N N . GLY A 1 88 ? -13.186 -12.024 3.577 1.00 93.06 88 GLY A N 1
ATOM 668 C CA . GLY A 1 88 ? -13.107 -13.315 2.892 1.00 93.06 88 GLY A CA 1
ATOM 669 C C . GLY A 1 88 ? -12.969 -13.120 1.384 1.00 93.06 88 GLY A C 1
ATOM 670 O O . GLY A 1 88 ? -11.973 -12.568 0.918 1.00 93.06 88 GLY A O 1
ATOM 671 N N . ASP A 1 89 ? -13.953 -13.567 0.616 1.00 95.38 89 ASP A N 1
ATOM 672 C CA . ASP A 1 89 ? -14.020 -13.285 -0.818 1.00 95.38 89 ASP A CA 1
ATOM 673 C C . ASP A 1 89 ? -14.446 -11.831 -1.032 1.00 95.38 89 ASP A C 1
ATOM 675 O O . ASP A 1 89 ? -15.484 -11.398 -0.530 1.00 95.38 89 ASP A O 1
ATOM 679 N N . CYS A 1 90 ? -13.618 -11.053 -1.728 1.00 94.62 90 CYS A N 1
ATOM 680 C CA . CYS A 1 90 ? -13.858 -9.630 -1.923 1.00 94.62 90 CYS A CA 1
ATOM 681 C C . CYS A 1 90 ? -13.300 -9.121 -3.255 1.00 94.62 90 CYS A C 1
ATOM 683 O O . CYS A 1 90 ? -12.423 -9.732 -3.866 1.00 94.6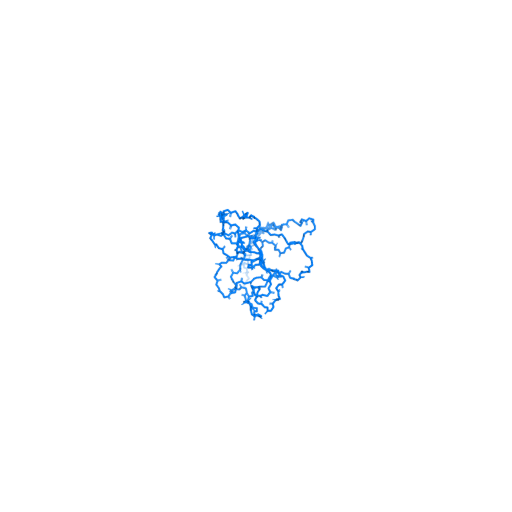2 90 CYS A O 1
ATOM 685 N N . VAL A 1 91 ? -13.808 -7.960 -3.671 1.00 95.56 91 VAL A N 1
ATOM 686 C CA . VAL A 1 91 ? -13.221 -7.129 -4.724 1.00 95.56 91 VAL A CA 1
ATOM 687 C C . VAL A 1 91 ? -12.683 -5.874 -4.050 1.00 95.56 91 VAL A C 1
ATOM 689 O O . VAL A 1 91 ? -13.455 -5.070 -3.532 1.00 95.56 91 VAL A O 1
ATOM 692 N N . LEU A 1 92 ? -11.360 -5.712 -4.035 1.00 95.62 92 LEU A N 1
ATOM 693 C CA . LEU A 1 92 ? -10.711 -4.507 -3.524 1.00 95.62 92 LEU A CA 1
ATOM 694 C C . LEU A 1 92 ? -10.448 -3.543 -4.680 1.00 95.62 92 LEU A C 1
ATOM 696 O O . LEU A 1 92 ? -9.853 -3.920 -5.689 1.00 95.62 92 LEU A O 1
ATOM 700 N N . ARG A 1 93 ? -10.865 -2.288 -4.510 1.00 95.69 93 ARG A N 1
ATOM 701 C CA . ARG A 1 93 ? -10.537 -1.185 -5.411 1.00 95.69 93 ARG A CA 1
ATOM 702 C C . ARG A 1 93 ? -9.898 -0.065 -4.607 1.00 95.69 93 ARG A C 1
ATOM 704 O O . ARG A 1 93 ? -10.413 0.310 -3.558 1.00 95.69 93 ARG A O 1
ATOM 711 N N . LEU A 1 94 ? -8.789 0.453 -5.113 1.00 95.81 94 LEU A N 1
ATOM 712 C CA . LEU A 1 94 ? -8.078 1.590 -4.547 1.00 95.81 94 LEU A CA 1
ATOM 713 C C . LEU A 1 94 ? -7.363 2.349 -5.658 1.00 95.81 94 LEU A C 1
ATOM 715 O O . LEU A 1 94 ? -7.089 1.799 -6.726 1.00 95.81 94 LEU A O 1
ATOM 719 N N . GLU A 1 95 ? -7.033 3.595 -5.364 1.00 96.38 95 GLU A N 1
ATOM 720 C CA . GLU A 1 95 ? -6.113 4.407 -6.144 1.00 96.38 95 GLU A CA 1
ATOM 721 C C . GLU A 1 95 ? -4.870 4.656 -5.293 1.00 96.38 95 GLU A C 1
ATOM 723 O O . GLU A 1 95 ? -4.951 4.734 -4.066 1.00 96.38 95 GLU A O 1
ATOM 728 N N . TYR A 1 96 ? -3.715 4.757 -5.938 1.00 96.81 96 TYR A N 1
ATOM 729 C CA . TYR A 1 96 ? -2.461 5.061 -5.269 1.00 96.81 96 TYR A CA 1
ATOM 730 C C . TYR A 1 96 ? -1.654 6.040 -6.111 1.00 96.81 96 TYR A C 1
ATOM 732 O O . TYR A 1 96 ? -1.839 6.160 -7.325 1.00 96.81 96 TYR A O 1
ATOM 740 N N . LYS A 1 97 ? -0.731 6.719 -5.440 1.00 96.38 97 LYS A N 1
ATOM 741 C CA . LYS A 1 97 ? 0.296 7.546 -6.051 1.00 96.38 97 LYS A CA 1
ATOM 742 C C . LYS A 1 97 ? 1.616 7.281 -5.340 1.00 96.38 97 LYS A C 1
ATOM 744 O O . LYS A 1 97 ? 1.633 7.132 -4.122 1.00 96.38 97 LYS A O 1
ATOM 749 N N . VAL A 1 98 ? 2.700 7.250 -6.106 1.00 94.94 98 VAL A N 1
ATOM 750 C CA . VAL A 1 98 ? 4.072 7.132 -5.604 1.00 94.94 98 VAL A CA 1
ATOM 751 C C . VAL A 1 98 ? 4.889 8.351 -6.020 1.00 94.94 98 VAL A C 1
ATOM 753 O O . VAL A 1 98 ? 4.604 8.973 -7.047 1.00 94.94 98 VAL A O 1
ATOM 756 N N . GLU A 1 99 ? 5.894 8.681 -5.214 1.00 94.00 99 GLU A N 1
ATOM 757 C CA . GLU A 1 99 ? 6.896 9.700 -5.518 1.00 94.00 99 GLU A CA 1
ATOM 758 C C . GLU A 1 99 ? 8.223 9.023 -5.883 1.00 94.00 99 GLU A C 1
ATOM 760 O O . GLU A 1 99 ? 8.724 8.179 -5.141 1.00 94.00 99 GLU A O 1
ATOM 765 N N . GLY A 1 100 ? 8.790 9.381 -7.036 1.00 94.25 100 GLY A N 1
ATOM 766 C CA . GLY A 1 100 ? 10.015 8.784 -7.561 1.00 94.25 100 GLY A CA 1
ATOM 767 C C . GLY A 1 100 ? 9.908 7.263 -7.680 1.00 94.25 100 GLY A C 1
ATOM 768 O O . GLY A 1 100 ? 8.956 6.745 -8.259 1.00 94.25 100 GLY A O 1
ATOM 769 N N . GLU A 1 101 ? 10.885 6.570 -7.096 1.00 93.19 101 GLU A N 1
ATOM 770 C CA . GLU A 1 101 ? 10.994 5.105 -7.059 1.00 93.19 101 GLU A CA 1
ATOM 771 C C . GLU A 1 101 ? 10.449 4.512 -5.745 1.00 93.19 101 GLU A C 1
ATOM 773 O O . GLU A 1 101 ? 10.871 3.437 -5.315 1.00 93.19 101 GLU A O 1
ATOM 778 N N . ALA A 1 102 ? 9.546 5.222 -5.053 1.00 95.31 102 ALA A N 1
ATOM 779 C CA . ALA A 1 102 ? 8.987 4.744 -3.792 1.00 95.31 102 ALA A CA 1
ATOM 780 C C . ALA A 1 102 ? 8.377 3.339 -3.934 1.00 95.31 102 ALA A C 1
ATOM 782 O O . ALA A 1 102 ? 7.759 3.001 -4.947 1.00 95.31 102 ALA A O 1
ATOM 783 N N . ASN A 1 103 ? 8.553 2.540 -2.882 1.00 94.75 103 ASN A N 1
ATOM 784 C CA . ASN A 1 103 ? 8.140 1.145 -2.804 1.00 94.75 103 ASN A CA 1
ATOM 785 C C . ASN A 1 103 ? 7.138 0.965 -1.656 1.00 94.75 103 ASN A C 1
ATOM 787 O O . ASN A 1 103 ? 7.327 1.488 -0.555 1.00 94.75 103 ASN A O 1
ATOM 791 N N . SER A 1 104 ? 6.057 0.253 -1.935 1.00 95.06 104 SER A N 1
ATOM 792 C CA . SER A 1 104 ? 4.985 -0.095 -1.017 1.00 95.06 104 SER A CA 1
ATOM 793 C C . SER A 1 104 ? 4.274 -1.355 -1.528 1.00 95.06 104 SER A C 1
ATOM 795 O O . SER A 1 104 ? 4.670 -1.958 -2.521 1.00 95.06 104 SER A O 1
ATOM 797 N N . GLY A 1 105 ? 3.168 -1.731 -0.896 1.00 95.88 105 GLY A N 1
ATOM 798 C CA . GLY A 1 105 ? 2.416 -2.903 -1.314 1.00 95.88 105 GLY A CA 1
ATOM 799 C C . GLY A 1 105 ? 1.048 -2.990 -0.666 1.00 95.88 105 GLY A C 1
ATOM 800 O O . GLY A 1 105 ? 0.791 -2.418 0.397 1.00 95.88 105 GLY A O 1
ATOM 801 N N . VAL A 1 106 ? 0.158 -3.731 -1.320 1.00 97.19 106 VAL A N 1
ATOM 802 C CA . VAL A 1 106 ? -1.154 -4.092 -0.779 1.00 97.19 106 VAL A CA 1
ATOM 803 C C . VAL A 1 106 ? -1.119 -5.561 -0.404 1.00 97.19 106 VAL A C 1
ATOM 805 O O . VAL A 1 106 ? -0.993 -6.433 -1.263 1.00 97.19 106 VAL A O 1
ATOM 808 N N . PHE A 1 107 ? -1.258 -5.835 0.888 1.00 95.31 107 PHE A N 1
ATOM 809 C CA . PHE A 1 107 ? -1.140 -7.186 1.418 1.00 95.31 107 PHE A CA 1
ATOM 810 C C . PHE A 1 107 ? -2.508 -7.835 1.574 1.00 95.31 107 PHE A C 1
ATOM 812 O O . PHE A 1 107 ? -3.427 -7.282 2.177 1.00 95.31 107 PHE A O 1
ATOM 819 N N . LEU A 1 108 ? -2.626 -9.050 1.054 1.00 95.25 108 LEU A N 1
ATOM 820 C CA . LEU A 1 108 ? -3.825 -9.871 1.073 1.00 95.25 108 LEU A CA 1
ATOM 821 C C . LEU A 1 108 ? -3.527 -11.170 1.818 1.00 95.25 108 LEU A C 1
ATOM 823 O O . LEU A 1 108 ? -2.421 -11.702 1.753 1.00 95.25 108 LEU A O 1
ATOM 827 N N . ARG A 1 109 ? -4.529 -11.717 2.515 1.00 93.44 109 ARG A N 1
ATOM 828 C CA . ARG A 1 109 ? -4.414 -12.998 3.247 1.00 93.44 109 ARG A CA 1
ATOM 829 C C . ARG A 1 109 ? -3.268 -13.040 4.279 1.00 93.44 109 ARG A C 1
ATOM 831 O O . ARG A 1 109 ? -2.829 -14.123 4.650 1.00 93.44 109 ARG A O 1
ATOM 838 N N . ALA A 1 110 ? -2.819 -11.886 4.773 1.00 89.88 110 ALA A N 1
ATOM 839 C CA . ALA A 1 110 ? -1.830 -11.793 5.840 1.00 89.88 110 ALA A CA 1
ATOM 840 C C . ALA A 1 110 ? -2.504 -11.928 7.222 1.00 89.88 110 ALA A C 1
ATOM 842 O O . ALA A 1 110 ? -3.472 -11.214 7.495 1.00 89.88 110 ALA A O 1
ATOM 843 N N . PRO A 1 111 ? -2.017 -12.803 8.119 1.00 87.19 111 PRO A N 1
ATOM 844 C CA . PRO A 1 111 ? -2.480 -12.834 9.504 1.00 87.19 111 PRO A CA 1
ATOM 845 C C . PRO A 1 111 ? -2.107 -11.546 10.254 1.00 87.19 111 PRO A C 1
ATOM 847 O O . PRO A 1 111 ? -0.960 -11.111 10.183 1.00 87.19 111 PRO A O 1
ATOM 850 N N . GLU A 1 112 ? -3.028 -10.989 11.050 1.00 82.50 112 GLU A N 1
ATOM 851 C CA . GLU A 1 112 ? -2.819 -9.723 11.791 1.00 82.50 112 GLU A CA 1
ATOM 852 C C . GLU A 1 112 ? -1.641 -9.754 12.786 1.00 82.50 112 GL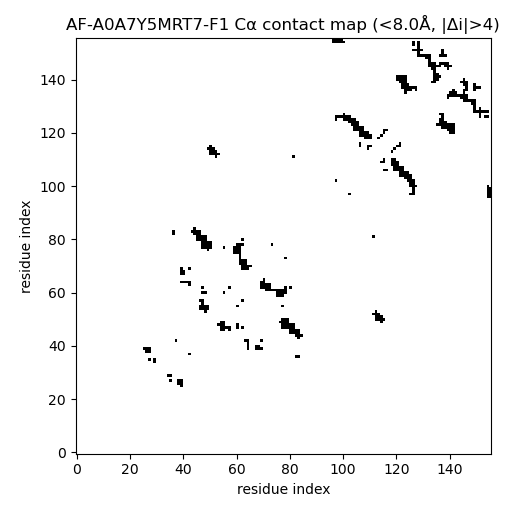U A C 1
ATOM 854 O O . GLU A 1 112 ? -1.128 -8.712 13.180 1.00 82.50 112 GLU A O 1
ATOM 859 N N . TYR A 1 113 ? -1.204 -10.942 13.210 1.00 81.38 113 TYR A N 1
ATOM 860 C CA . TYR A 1 113 ? -0.100 -11.134 14.159 1.00 81.38 113 TYR A CA 1
ATOM 861 C C . TYR A 1 113 ? 1.256 -11.393 13.489 1.00 81.38 113 TYR A C 1
ATOM 863 O O . TYR A 1 113 ? 2.264 -11.556 14.181 1.00 81.38 113 TYR A O 1
ATOM 871 N N . ALA A 1 114 ? 1.287 -11.491 12.162 1.00 84.00 114 ALA A N 1
ATOM 872 C CA . ALA A 1 114 ? 2.475 -11.827 11.397 1.00 84.00 114 ALA A CA 1
ATOM 873 C C . ALA A 1 114 ? 2.979 -10.641 10.577 1.00 84.00 114 ALA A C 1
ATOM 875 O O . ALA A 1 114 ? 2.294 -9.632 10.435 1.00 84.00 114 ALA A O 1
ATOM 876 N N . GLU A 1 115 ? 4.183 -10.763 10.033 1.00 87.56 115 GLU A N 1
ATOM 877 C CA . GLU A 1 115 ? 4.723 -9.778 9.105 1.00 87.56 115 GLU A CA 1
ATOM 878 C C . GLU A 1 115 ? 4.117 -10.021 7.712 1.00 87.56 115 GLU A C 1
ATOM 880 O O . GLU A 1 115 ? 4.317 -11.114 7.162 1.00 87.56 115 GLU A O 1
ATOM 885 N N . PRO A 1 116 ? 3.361 -9.062 7.141 1.00 89.12 116 PRO A N 1
ATOM 886 C CA . PRO A 1 116 ? 2.614 -9.287 5.905 1.00 89.12 116 PRO A CA 1
ATOM 887 C C . PRO A 1 116 ? 3.500 -9.701 4.729 1.00 89.12 116 PRO A C 1
ATOM 889 O O . PRO A 1 116 ? 3.140 -10.637 4.020 1.00 89.12 116 PRO A O 1
ATOM 892 N N . ALA A 1 117 ? 4.691 -9.107 4.606 1.00 87.19 117 ALA A N 1
ATOM 893 C CA . ALA A 1 117 ? 5.675 -9.437 3.572 1.00 87.19 117 ALA A CA 1
ATOM 894 C C . ALA A 1 117 ? 6.113 -10.910 3.555 1.00 87.19 117 ALA A C 1
ATOM 896 O O . ALA A 1 117 ? 6.513 -11.425 2.518 1.00 87.19 117 ALA A O 1
ATOM 897 N N . PHE A 1 118 ? 6.025 -11.617 4.686 1.00 88.19 118 PHE A N 1
ATOM 898 C CA . PHE A 1 118 ? 6.451 -13.018 4.779 1.00 88.19 118 PHE A CA 1
ATOM 899 C C . PHE A 1 118 ? 5.294 -14.012 4.884 1.00 88.19 118 PHE A C 1
ATOM 901 O O . PHE A 1 118 ? 5.518 -15.221 4.776 1.00 88.19 118 PHE A O 1
ATOM 908 N N . LYS A 1 119 ? 4.078 -13.545 5.195 1.00 90.75 119 LYS A N 1
ATOM 909 C CA . LYS A 1 119 ? 2.929 -14.409 5.524 1.00 90.75 119 LYS A CA 1
ATOM 910 C C . LYS A 1 119 ? 1.646 -14.080 4.762 1.00 90.75 119 LYS A C 1
ATOM 912 O O . LYS A 1 119 ? 0.655 -14.773 4.975 1.00 90.75 119 LYS A O 1
ATOM 917 N N . GLY A 1 120 ? 1.652 -13.066 3.904 1.00 92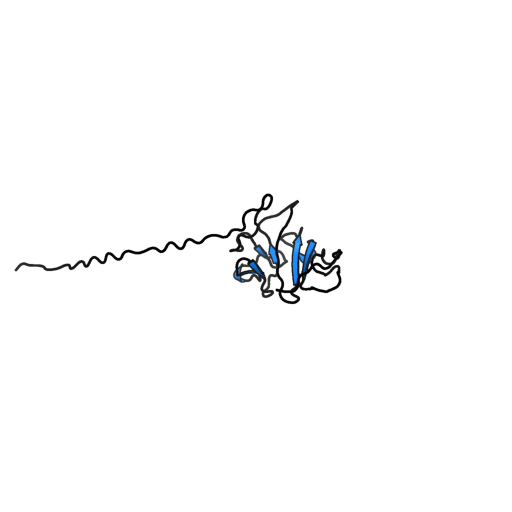.75 120 GLY A N 1
ATOM 918 C CA . GLY A 1 120 ? 0.566 -12.745 2.982 1.00 92.75 120 GLY A CA 1
ATOM 919 C C . GLY A 1 120 ? 1.009 -12.806 1.523 1.00 92.75 120 GLY A C 1
ATOM 920 O O . GLY A 1 120 ? 2.156 -13.115 1.214 1.00 92.75 120 GLY A O 1
ATOM 921 N N . PHE A 1 121 ? 0.073 -12.493 0.633 1.00 95.75 121 PHE A N 1
ATOM 922 C CA . PHE A 1 121 ? 0.366 -12.143 -0.752 1.00 95.75 121 PHE A CA 1
ATOM 923 C C . PHE A 1 121 ? 0.477 -10.632 -0.868 1.00 95.75 121 PHE A C 1
ATOM 925 O O . PHE A 1 121 ? -0.352 -9.916 -0.310 1.00 95.75 121 PHE A O 1
ATOM 932 N N . GLU A 1 122 ? 1.448 -10.157 -1.628 1.00 97.44 122 GLU A N 1
ATOM 933 C CA . GLU A 1 122 ? 1.645 -8.737 -1.885 1.00 97.44 122 GLU A CA 1
ATOM 934 C C . GLU A 1 122 ? 1.302 -8.425 -3.334 1.00 97.44 122 GLU A C 1
ATOM 936 O O . GLU A 1 122 ? 1.866 -9.022 -4.249 1.00 97.44 122 GLU A O 1
ATOM 941 N N . VAL A 1 123 ? 0.382 -7.485 -3.536 1.00 97.94 123 VAL A N 1
ATOM 942 C CA . VAL A 1 123 ? 0.243 -6.791 -4.815 1.00 97.94 123 VAL A CA 1
ATOM 943 C C . VAL A 1 123 ? 1.194 -5.601 -4.779 1.00 97.94 123 VAL A C 1
ATOM 945 O O . VAL A 1 123 ? 0.972 -4.652 -4.022 1.00 97.94 123 VAL A O 1
ATOM 948 N N . GLN A 1 124 ? 2.256 -5.680 -5.576 1.00 98.06 124 GLN A N 1
ATOM 949 C CA . GLN A 1 124 ? 3.379 -4.749 -5.507 1.00 98.06 124 GLN A CA 1
ATOM 950 C C . GLN A 1 124 ? 2.991 -3.333 -5.942 1.00 98.06 124 GLN A C 1
ATOM 952 O O . GLN A 1 124 ? 2.379 -3.152 -7.000 1.00 98.06 124 GLN A O 1
ATOM 957 N N . ILE A 1 125 ? 3.419 -2.323 -5.181 1.00 97.69 125 ILE A N 1
ATOM 958 C CA . ILE A 1 125 ? 3.356 -0.910 -5.572 1.00 97.69 125 ILE A CA 1
ATOM 959 C C . ILE A 1 125 ? 4.783 -0.371 -5.629 1.00 97.69 125 ILE A C 1
ATOM 961 O O . ILE A 1 125 ? 5.442 -0.214 -4.609 1.00 97.69 125 ILE A O 1
ATOM 965 N N . ILE A 1 126 ? 5.270 -0.046 -6.822 1.00 97.50 126 ILE A N 1
ATOM 966 C CA . ILE A 1 126 ? 6.612 0.514 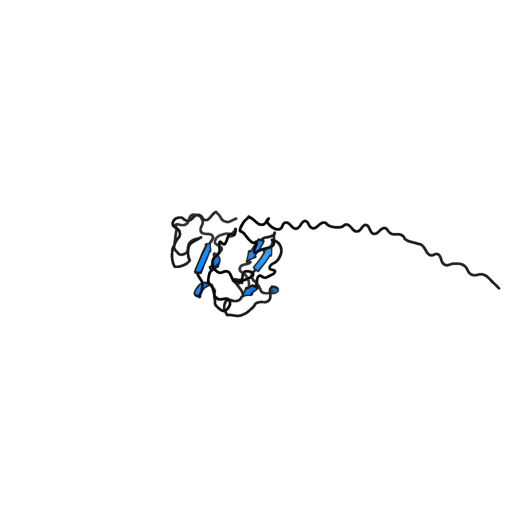-6.987 1.00 97.50 126 ILE A CA 1
ATOM 967 C C . ILE A 1 126 ? 6.632 1.540 -8.117 1.00 97.50 126 ILE A C 1
ATOM 969 O O . ILE A 1 126 ? 5.943 1.387 -9.129 1.00 97.50 126 ILE A O 1
ATOM 973 N N . GLY A 1 127 ? 7.402 2.609 -7.930 1.00 97.44 127 GLY A N 1
ATOM 974 C CA . GLY A 1 127 ? 7.673 3.601 -8.966 1.00 97.44 127 GLY A CA 1
ATOM 975 C C . GLY A 1 127 ? 8.655 3.077 -10.012 1.00 97.44 127 GLY A C 1
ATOM 976 O O . GLY A 1 127 ? 9.818 3.450 -9.997 1.00 97.44 127 GLY A O 1
ATOM 977 N N . ASP A 1 128 ? 8.189 2.211 -10.913 1.00 97.50 128 ASP A N 1
ATOM 978 C CA . ASP A 1 128 ? 8.997 1.548 -11.951 1.00 97.50 128 ASP A CA 1
ATOM 979 C C . ASP A 1 128 ? 8.544 1.899 -13.382 1.00 97.50 128 ASP A C 1
ATOM 981 O O . ASP A 1 128 ? 8.669 1.099 -14.311 1.00 97.50 128 ASP A O 1
ATOM 985 N N . HIS A 1 129 ? 7.952 3.081 -13.580 1.00 97.12 129 HIS A N 1
ATOM 986 C CA . HIS A 1 129 ? 7.426 3.478 -14.886 1.00 97.12 129 HIS A CA 1
ATOM 987 C C . HIS A 1 129 ? 8.491 3.392 -15.989 1.00 97.12 129 HIS A C 1
ATOM 989 O O . HIS A 1 129 ? 9.529 4.043 -15.920 1.00 97.12 129 HIS A O 1
ATOM 995 N N . GLY A 1 130 ? 8.173 2.650 -17.051 1.00 96.50 130 GLY A N 1
ATOM 996 C CA . GLY A 1 130 ? 9.062 2.453 -18.198 1.00 96.50 130 GLY A CA 1
ATOM 997 C C . GLY A 1 130 ? 9.965 1.225 -18.084 1.00 96.50 130 GLY A C 1
ATOM 998 O O . GLY A 1 130 ? 10.545 0.823 -19.093 1.00 96.50 130 GLY A O 1
ATOM 999 N N . GLU A 1 131 ? 10.025 0.581 -16.917 1.00 97.62 131 GLU A N 1
ATOM 1000 C CA . GLU A 1 131 ? 10.797 -0.644 -16.726 1.00 97.62 131 GLU A CA 1
ATOM 1001 C C . GLU A 1 131 ? 10.096 -1.873 -17.336 1.00 97.62 131 GLU A C 1
ATOM 1003 O O . GLU A 1 131 ? 8.856 -1.941 -17.378 1.00 97.62 131 GLU A O 1
ATOM 1008 N N . PRO A 1 132 ? 10.859 -2.884 -17.798 1.00 97.75 132 PRO A N 1
ATOM 1009 C CA . PRO A 1 132 ? 10.296 -4.148 -18.256 1.00 97.75 132 PRO A CA 1
ATOM 1010 C C . PRO A 1 132 ? 9.462 -4.845 -17.163 1.00 97.75 132 PRO A C 1
ATOM 1012 O O . PRO A 1 132 ? 9.812 -4.770 -15.985 1.00 97.75 132 PRO A O 1
ATOM 1015 N N . PRO A 1 133 ? 8.397 -5.591 -17.521 1.00 97.56 133 PRO A N 1
ATOM 1016 C CA . PRO A 1 133 ? 7.636 -6.362 -16.541 1.00 97.56 133 PRO A CA 1
ATOM 1017 C C . PRO A 1 133 ? 8.528 -7.376 -15.817 1.00 97.56 133 PRO A C 1
ATOM 1019 O O . PRO A 1 133 ? 9.313 -8.090 -16.446 1.00 97.56 133 PRO A O 1
ATOM 1022 N N . SER A 1 134 ? 8.374 -7.478 -14.500 1.00 97.81 134 SER A N 1
ATOM 1023 C CA . SER A 1 134 ? 9.115 -8.421 -13.662 1.00 97.81 134 SER A CA 1
ATOM 1024 C C . SER A 1 134 ? 8.235 -8.949 -12.526 1.00 97.81 134 SER A C 1
ATOM 1026 O O . SER A 1 134 ? 7.161 -8.412 -12.251 1.00 97.81 134 SER A O 1
ATOM 1028 N N . HIS A 1 135 ? 8.690 -10.006 -11.850 1.00 97.50 135 HIS A N 1
ATOM 1029 C CA . HIS A 1 135 ? 8.039 -10.533 -10.643 1.00 97.50 135 HIS A CA 1
ATOM 1030 C C . HIS A 1 135 ? 8.268 -9.655 -9.398 1.00 97.50 135 HIS A C 1
ATOM 1032 O O . HIS A 1 135 ? 7.742 -9.968 -8.337 1.00 97.50 135 HIS A O 1
ATOM 1038 N N . HIS A 1 136 ? 9.011 -8.552 -9.531 1.00 97.44 136 HIS A N 1
ATOM 1039 C CA . HIS A 1 136 ? 9.172 -7.509 -8.510 1.00 97.44 136 HIS A CA 1
ATOM 1040 C C . HIS A 1 136 ? 8.575 -6.160 -8.949 1.00 97.44 136 HIS A C 1
ATOM 1042 O O . HIS A 1 136 ? 8.698 -5.174 -8.229 1.00 97.44 136 HIS A O 1
ATOM 1048 N N . GLY A 1 137 ? 7.956 -6.099 -10.134 1.00 97.81 137 GLY A N 1
ATOM 1049 C CA . GLY A 1 137 ? 7.423 -4.870 -10.722 1.00 97.81 137 GLY A CA 1
ATOM 1050 C C . GLY A 1 137 ? 6.004 -4.544 -10.263 1.00 97.81 137 GLY A C 1
ATOM 1051 O O . GLY A 1 137 ? 5.308 -5.381 -9.681 1.00 97.81 137 GLY A O 1
ATOM 1052 N N . CYS A 1 138 ? 5.548 -3.329 -10.553 1.00 97.88 138 CYS A N 1
ATOM 1053 C CA . CYS A 1 138 ? 4.251 -2.828 -10.112 1.00 97.88 138 CYS A CA 1
ATOM 1054 C C . CYS A 1 138 ? 3.082 -3.712 -10.595 1.00 97.88 138 CYS A C 1
ATOM 1056 O O . CYS A 1 138 ? 2.987 -4.088 -11.768 1.00 97.88 138 CYS A O 1
ATOM 1058 N N . GLY A 1 139 ? 2.169 -4.039 -9.677 1.00 97.38 139 GLY A N 1
ATOM 1059 C CA . GLY A 1 139 ? 0.997 -4.888 -9.908 1.00 97.38 139 GLY A CA 1
ATOM 1060 C C . GLY A 1 139 ? 1.278 -6.394 -9.948 1.00 97.38 139 GLY A C 1
ATOM 1061 O O . GLY A 1 139 ? 0.343 -7.171 -10.148 1.00 97.38 139 GLY A O 1
ATOM 1062 N N . SER A 1 140 ? 2.532 -6.824 -9.784 1.00 98.12 140 SER A N 1
ATOM 1063 C CA . SER A 1 140 ? 2.871 -8.246 -9.651 1.00 98.12 140 SER A CA 1
ATOM 1064 C C . SER A 1 140 ? 2.312 -8.827 -8.351 1.00 98.12 140 SER A C 1
ATOM 1066 O O . SER A 1 140 ? 2.021 -8.084 -7.410 1.00 98.12 140 SER A O 1
ATOM 1068 N N . ILE A 1 141 ? 2.199 -10.159 -8.286 1.00 97.69 141 ILE A N 1
ATOM 1069 C CA . ILE A 1 141 ? 2.244 -10.824 -6.981 1.00 97.69 141 ILE A CA 1
ATOM 1070 C C . ILE A 1 141 ? 3.723 -10.976 -6.654 1.00 97.69 141 ILE A C 1
ATOM 1072 O O . ILE A 1 141 ? 4.400 -11.795 -7.288 1.00 97.69 141 ILE A O 1
ATOM 1076 N N . TYR A 1 142 ? 4.209 -10.139 -5.738 1.00 97.75 142 TYR A N 1
ATOM 1077 C CA . TYR A 1 142 ? 5.637 -9.947 -5.497 1.00 97.75 142 TYR A CA 1
ATOM 1078 C C . TYR A 1 142 ? 6.352 -11.280 -5.241 1.00 97.75 142 TYR A C 1
ATOM 1080 O O . TYR A 1 142 ? 5.872 -12.121 -4.482 1.00 97.75 142 TYR A O 1
ATOM 1088 N N . ASP A 1 143 ? 7.484 -11.479 -5.916 1.00 96.75 143 ASP A N 1
ATOM 1089 C CA . ASP A 1 143 ? 8.340 -12.675 -5.869 1.00 96.75 143 ASP A CA 1
ATOM 1090 C C . ASP A 1 143 ? 7.696 -13.986 -6.367 1.00 96.75 143 ASP A C 1
ATOM 1092 O O . ASP A 1 143 ? 8.322 -15.044 -6.357 1.00 96.75 143 ASP A O 1
ATOM 1096 N N . VAL A 1 144 ? 6.453 -13.931 -6.860 1.00 96.69 144 VAL A N 1
ATOM 1097 C CA . VAL A 1 144 ? 5.705 -15.105 -7.332 1.00 96.69 144 VAL A CA 1
ATOM 1098 C C . VAL A 1 144 ? 5.453 -15.039 -8.833 1.00 96.69 144 VAL A C 1
ATOM 1100 O O . VAL A 1 144 ? 5.817 -15.960 -9.566 1.00 96.69 144 VAL A O 1
ATOM 1103 N N . ILE A 1 145 ? 4.801 -13.976 -9.312 1.00 97.81 145 ILE A N 1
ATOM 1104 C CA . ILE A 1 145 ? 4.444 -13.845 -10.728 1.00 97.81 145 ILE A CA 1
ATOM 1105 C C . ILE A 1 145 ? 4.392 -12.382 -11.156 1.00 97.81 145 ILE A C 1
ATOM 1107 O O . ILE A 1 145 ? 3.715 -11.551 -10.551 1.00 97.81 145 ILE A O 1
ATOM 1111 N N . GLY A 1 146 ? 5.106 -12.082 -12.240 1.00 97.75 146 GLY A N 1
ATOM 1112 C CA . GLY A 1 146 ? 5.110 -10.761 -12.854 1.00 97.75 146 GLY A CA 1
ATOM 1113 C C . GLY A 1 146 ? 3.837 -10.461 -13.636 1.00 97.75 146 GLY A C 1
ATOM 1114 O O . GLY A 1 146 ? 3.114 -11.356 -14.078 1.00 97.75 146 GLY A O 1
ATOM 1115 N N . THR A 1 147 ? 3.584 -9.173 -13.844 1.00 97.06 147 THR A N 1
ATOM 1116 C CA . THR A 1 147 ? 2.530 -8.719 -14.750 1.00 97.06 147 THR A CA 1
ATOM 1117 C C . THR A 1 147 ? 2.895 -9.031 -16.202 1.00 97.06 147 THR A C 1
ATOM 1119 O O . THR A 1 147 ? 4.063 -9.090 -16.581 1.00 97.06 147 THR A O 1
ATOM 1122 N N . MET A 1 148 ? 1.885 -9.198 -17.061 1.00 97.44 148 MET A N 1
ATOM 1123 C CA . MET A 1 148 ? 2.118 -9.365 -18.505 1.00 97.44 148 MET A CA 1
ATOM 1124 C C . MET A 1 148 ? 2.678 -8.091 -19.152 1.00 97.44 148 MET A C 1
ATOM 1126 O O . MET A 1 148 ? 3.318 -8.148 -20.201 1.00 97.44 148 MET A O 1
ATOM 1130 N N . ARG A 1 149 ? 2.369 -6.932 -18.561 1.00 97.12 149 ARG A N 1
ATOM 1131 C CA . ARG A 1 149 ? 2.806 -5.601 -18.982 1.00 97.12 149 ARG A CA 1
ATOM 1132 C C . ARG A 1 149 ? 2.946 -4.723 -17.749 1.00 97.12 149 ARG A C 1
ATOM 1134 O O . ARG A 1 149 ? 2.062 -4.743 -16.895 1.00 97.12 149 ARG A O 1
ATOM 1141 N N . ASN A 1 150 ? 3.990 -3.905 -17.723 1.00 96.94 150 A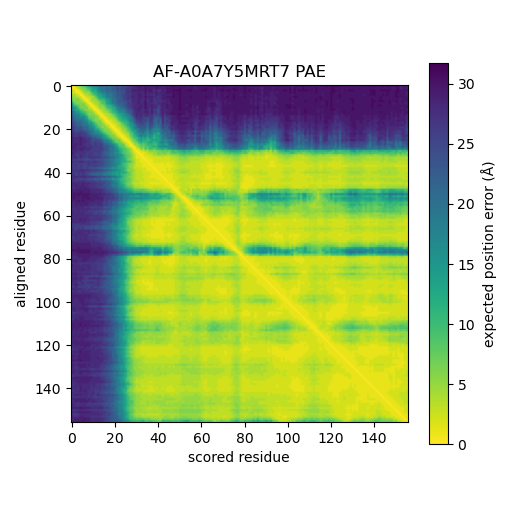SN A N 1
ATOM 1142 C CA . ASN A 1 150 ? 4.092 -2.815 -16.775 1.00 96.94 150 ASN A CA 1
ATOM 1143 C C . ASN A 1 150 ? 3.134 -1.702 -17.228 1.00 96.94 150 ASN A C 1
ATOM 1145 O O . ASN A 1 150 ? 3.300 -1.127 -18.303 1.00 96.94 150 ASN A O 1
ATOM 1149 N N . MET A 1 151 ? 2.095 -1.463 -16.428 1.00 96.19 151 MET A N 1
ATOM 1150 C CA . MET A 1 151 ? 1.089 -0.420 -16.658 1.00 96.19 151 MET A CA 1
ATOM 1151 C C . MET A 1 151 ? 1.233 0.741 -15.661 1.00 96.19 151 MET A C 1
ATOM 1153 O O . MET A 1 151 ? 0.319 1.560 -15.545 1.00 96.19 151 MET A O 1
ATOM 1157 N N . SER A 1 152 ? 2.356 0.801 -14.936 1.00 95.62 152 SER A N 1
ATOM 1158 C CA . SER A 1 152 ? 2.658 1.866 -13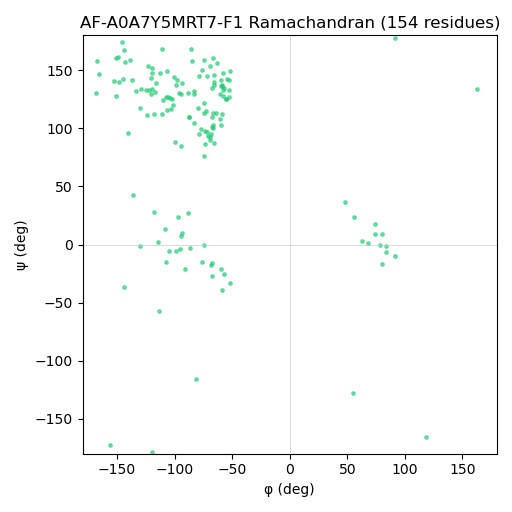.985 1.00 95.62 152 SER A CA 1
ATOM 1159 C C . SER A 1 152 ? 2.686 3.216 -14.700 1.00 95.62 152 SER A C 1
ATOM 1161 O O . SER A 1 152 ? 3.210 3.351 -15.812 1.00 95.62 152 SER A O 1
ATOM 1163 N N . ARG A 1 153 ? 2.071 4.222 -14.081 1.00 96.38 153 ARG A N 1
ATOM 1164 C CA . ARG A 1 153 ? 2.098 5.606 -14.568 1.00 96.38 153 ARG A CA 1
ATOM 1165 C C . ARG A 1 153 ? 3.368 6.296 -14.056 1.00 96.38 153 ARG A C 1
ATOM 1167 O O . ARG A 1 153 ? 3.913 5.847 -13.050 1.00 96.38 153 ARG A O 1
ATOM 1174 N N . PRO A 1 154 ? 3.840 7.373 -14.712 1.00 96.62 154 PRO A N 1
ATOM 1175 C CA . PRO A 1 154 ? 4.914 8.188 -14.156 1.00 96.62 154 PRO A CA 1
ATOM 1176 C C . PRO A 1 154 ? 4.594 8.618 -12.720 1.00 96.62 154 PRO A C 1
ATOM 1178 O O . PRO A 1 154 ? 3.428 8.811 -12.383 1.00 96.62 154 PRO A O 1
ATOM 1181 N N . SER A 1 155 ? 5.631 8.789 -11.902 1.00 94.12 155 SER A N 1
ATOM 1182 C CA . SER A 1 155 ? 5.508 9.373 -10.562 1.00 94.12 155 SER A CA 1
ATOM 1183 C C . SER A 1 155 ? 4.773 10.721 -10.604 1.00 94.12 155 SER A C 1
ATOM 1185 O O . SER A 1 155 ? 5.075 11.551 -11.466 1.00 94.12 155 SER A O 1
ATOM 1187 N N . GLY A 1 156 ? 3.930 10.981 -9.596 1.00 87.88 156 GLY A N 1
ATOM 1188 C CA . GLY A 1 156 ? 3.232 12.266 -9.407 1.00 87.88 156 GLY A CA 1
ATOM 1189 C C . GLY A 1 156 ? 1.740 12.282 -9.728 1.00 87.88 156 GLY A C 1
ATOM 1190 O O . GLY A 1 156 ? 1.296 11.554 -10.637 1.00 87.88 156 GLY A O 1
#